Protein AF-A0A927Y237-F1 (afdb_monomer)

Sequence (83 aa):
MIKKILEDISTIDKPILKVMKIGLMVSFIFCLIAVAILSIHALNPISYTTYEIGTLLFKNGLFLFVDFFMCGFICDKLRKQRI

pLDDT: mean 81.06, std 9.45, range [48.16, 92.44]

Nearest PDB structures (foldseek):
  7rye-assembly1_G  TM=6.013E-01  e=7.436E+00  Salmonella enterica subsp. enterica serovar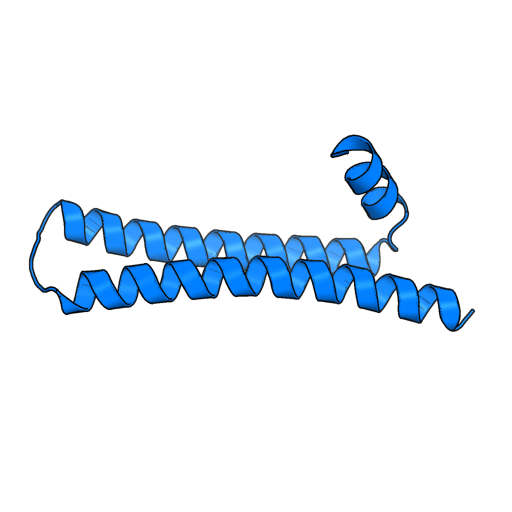 Typhimurium

Solvent-accessible surface area (backbone atoms only — not comparable to full-atom values): 4392 Å² total; per-residue (Å²): 111,71,65,58,55,51,52,55,58,68,71,41,51,70,71,50,50,50,52,33,52,50,42,44,52,52,24,49,51,44,30,50,53,16,52,51,48,39,51,53,38,72,78,44,85,80,51,72,66,55,49,50,51,18,52,51,43,32,52,51,19,54,48,49,36,52,50,36,49,51,50,35,55,51,52,44,51,55,56,63,71,75,108

Radius of gyration: 17.0 Å; Cα contacts (8 Å, |Δi|>4): 49; chains: 1; bounding box: 39×17×49 Å

Structure (mmCIF, N/CA/C/O backbone):
data_AF-A0A927Y237-F1
#
_entry.id   AF-A0A927Y237-F1
#
loop_
_atom_site.group_PDB
_atom_site.id
_atom_site.type_symbol
_atom_site.label_atom_id
_atom_site.label_alt_id
_atom_site.label_comp_id
_atom_site.label_asym_id
_atom_site.label_entity_id
_atom_site.label_seq_id
_atom_site.pdbx_PDB_ins_code
_atom_site.Cartn_x
_atom_site.Cartn_y
_atom_site.Cartn_z
_atom_site.occupancy
_atom_site.B_iso_or_equiv
_atom_site.auth_seq_id
_atom_site.auth_comp_id
_atom_site.auth_asym_id
_atom_site.auth_atom_id
_atom_site.pdbx_PDB_model_num
ATOM 1 N N . MET A 1 1 ? -24.401 2.138 -1.731 1.00 59.03 1 MET A N 1
ATOM 2 C CA . MET A 1 1 ? -23.374 1.163 -1.301 1.00 59.03 1 MET A CA 1
ATOM 3 C C . MET A 1 1 ? -22.182 1.855 -0.640 1.00 59.03 1 MET A C 1
ATOM 5 O O . MET A 1 1 ? -21.928 1.577 0.519 1.00 59.03 1 MET A O 1
ATOM 9 N N . ILE A 1 2 ? -21.553 2.840 -1.296 1.00 63.25 2 ILE A N 1
ATOM 10 C CA . ILE A 1 2 ? -20.431 3.632 -0.740 1.00 63.25 2 ILE A CA 1
ATOM 11 C C . ILE A 1 2 ? -20.778 4.352 0.578 1.00 63.25 2 ILE A C 1
ATOM 13 O O . ILE A 1 2 ? -19.965 4.365 1.492 1.00 63.25 2 IL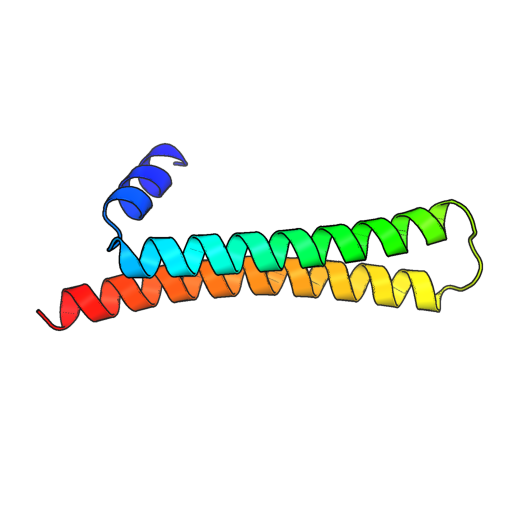E A O 1
ATOM 17 N N . LYS A 1 3 ? -22.000 4.894 0.716 1.00 68.19 3 LYS A N 1
ATOM 18 C CA . LYS A 1 3 ? -22.448 5.558 1.958 1.00 68.19 3 LYS A CA 1
ATOM 19 C C . LYS A 1 3 ? -22.437 4.628 3.182 1.00 68.19 3 LYS A C 1
ATOM 21 O O . LYS A 1 3 ? -21.891 5.011 4.204 1.00 68.19 3 LYS A O 1
ATOM 26 N N . LYS A 1 4 ? -22.930 3.391 3.030 1.00 70.19 4 LYS A N 1
ATOM 27 C CA . LYS A 1 4 ? -22.895 2.369 4.093 1.00 70.19 4 LYS A CA 1
ATOM 28 C C . LYS A 1 4 ? -21.467 2.032 4.507 1.00 70.19 4 LYS A C 1
ATOM 30 O O . LYS A 1 4 ? -21.175 1.990 5.688 1.00 70.19 4 LYS A O 1
ATOM 35 N N . ILE A 1 5 ? -20.574 1.871 3.530 1.00 67.56 5 ILE A N 1
ATOM 36 C CA . ILE A 1 5 ? -19.154 1.605 3.793 1.00 67.56 5 ILE A CA 1
ATOM 37 C C . ILE A 1 5 ? -18.537 2.766 4.588 1.00 67.56 5 ILE A C 1
ATOM 39 O O . ILE A 1 5 ? -17.752 2.538 5.497 1.00 67.56 5 ILE A O 1
ATOM 43 N N . LEU A 1 6 ? -18.914 4.012 4.289 1.00 65.12 6 LEU A N 1
ATOM 44 C CA . LEU A 1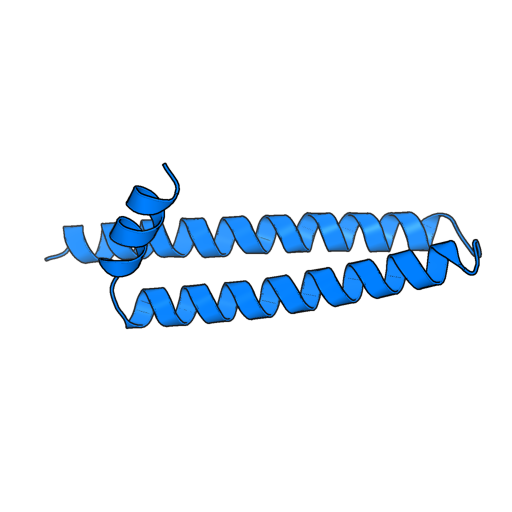 6 ? -18.419 5.183 5.010 1.00 65.12 6 LEU A CA 1
ATOM 45 C C . LEU A 1 6 ? -18.962 5.271 6.450 1.00 65.12 6 LEU A C 1
ATOM 47 O O . LEU A 1 6 ? -18.218 5.651 7.351 1.00 65.12 6 LEU A O 1
ATOM 51 N N . GLU A 1 7 ? -20.221 4.891 6.679 1.00 71.12 7 GLU A N 1
ATOM 52 C CA . GLU A 1 7 ? -20.820 4.784 8.020 1.00 71.12 7 GLU A CA 1
ATOM 53 C C . GLU A 1 7 ? -20.189 3.652 8.847 1.00 71.12 7 GLU A C 1
ATOM 55 O O . GLU A 1 7 ? -19.866 3.857 10.020 1.00 71.12 7 GLU A O 1
ATOM 60 N N . ASP A 1 8 ? -19.929 2.496 8.227 1.00 68.75 8 ASP A N 1
ATOM 61 C CA . ASP A 1 8 ? -19.203 1.379 8.845 1.00 68.75 8 ASP A CA 1
ATOM 62 C C . ASP A 1 8 ? -17.777 1.799 9.230 1.00 68.75 8 ASP A C 1
ATOM 64 O O . ASP A 1 8 ? -17.333 1.551 10.345 1.00 68.75 8 ASP A O 1
ATOM 68 N N . ILE A 1 9 ? -17.068 2.525 8.358 1.00 68.50 9 ILE A N 1
ATOM 69 C CA . ILE A 1 9 ? -15.734 3.059 8.674 1.00 68.50 9 ILE A CA 1
ATOM 70 C C . ILE A 1 9 ? -15.815 4.128 9.778 1.00 68.50 9 ILE A C 1
ATOM 72 O O . ILE A 1 9 ? -14.921 4.216 10.613 1.00 68.50 9 ILE A O 1
ATOM 76 N N . SER A 1 10 ? -16.877 4.936 9.832 1.00 64.12 10 SER A N 1
ATOM 77 C CA . SER A 1 10 ? -17.056 5.938 10.893 1.00 64.12 10 SER A CA 1
ATOM 78 C C . SER A 1 10 ? -17.376 5.322 12.259 1.00 64.12 10 SER A C 1
ATOM 80 O O . SER A 1 10 ? -17.165 5.978 13.280 1.00 64.12 10 SER A O 1
ATOM 82 N N . THR A 1 11 ? -17.894 4.093 12.284 1.00 73.38 11 THR A N 1
ATOM 83 C CA . THR A 1 11 ? -18.143 3.317 13.508 1.00 73.38 11 THR A CA 1
ATOM 84 C C . THR A 1 11 ? -16.951 2.448 13.913 1.00 73.38 11 THR A C 1
ATOM 86 O O . THR A 1 11 ? -17.016 1.791 14.960 1.00 73.38 11 THR A O 1
ATOM 89 N N . ILE A 1 12 ? -15.864 2.469 13.127 1.00 75.50 12 ILE A N 1
ATOM 90 C CA . ILE A 1 12 ? -14.588 1.860 13.497 1.00 75.50 12 ILE A CA 1
ATOM 91 C C . ILE A 1 12 ? -13.910 2.684 14.586 1.00 75.50 12 ILE A C 1
ATOM 93 O O . ILE A 1 12 ? -13.883 3.919 14.580 1.00 75.50 12 ILE A O 1
ATOM 97 N N . ASP A 1 13 ? -13.296 1.970 15.514 1.00 78.25 13 ASP A N 1
ATOM 98 C CA . ASP A 1 13 ? -12.498 2.545 16.578 1.00 78.25 13 ASP A CA 1
ATOM 99 C C . ASP A 1 13 ? -11.396 3.494 16.068 1.00 78.25 13 ASP A C 1
ATOM 101 O O . ASP A 1 13 ? -10.560 3.139 15.233 1.00 78.25 13 ASP A O 1
ATOM 105 N N . LYS A 1 14 ? -11.318 4.697 16.658 1.00 78.25 14 LYS A N 1
ATOM 106 C CA . LYS A 1 14 ? -10.311 5.733 16.339 1.00 78.25 14 LYS A CA 1
ATOM 107 C C . LYS A 1 14 ? -8.866 5.216 16.179 1.00 78.25 14 LYS A C 1
ATOM 109 O O . LYS A 1 14 ? -8.214 5.648 15.225 1.00 78.25 14 LYS A O 1
ATOM 114 N N . PRO A 1 15 ? -8.318 4.345 17.058 1.00 78.44 15 PRO A N 1
ATOM 115 C CA . PRO A 1 15 ? -6.961 3.825 16.871 1.00 78.44 15 PRO A CA 1
ATOM 116 C C . PRO A 1 15 ? -6.827 2.950 15.618 1.00 78.44 15 PRO A C 1
ATOM 118 O O . PRO A 1 15 ? -5.854 3.096 14.882 1.00 78.44 15 PRO A O 1
ATOM 121 N N . ILE A 1 16 ? -7.817 2.100 15.337 1.00 81.19 16 ILE A N 1
ATOM 122 C CA . ILE A 1 16 ? -7.829 1.203 14.175 1.00 81.19 16 ILE A CA 1
ATOM 123 C C . ILE A 1 16 ? -7.945 2.027 12.893 1.00 81.19 16 ILE A C 1
ATOM 125 O O . ILE A 1 16 ? -7.171 1.836 11.958 1.00 81.19 16 ILE A O 1
ATOM 129 N N . LEU A 1 17 ? -8.818 3.037 12.893 1.00 82.00 17 LEU A N 1
ATOM 130 C CA . LEU A 1 17 ? -8.968 3.981 11.788 1.00 82.00 17 LEU A CA 1
ATOM 131 C C . LEU A 1 17 ? -7.660 4.726 11.470 1.00 82.00 17 LEU A C 1
ATOM 133 O O . LEU A 1 17 ? -7.345 4.982 10.307 1.00 82.00 17 LEU A O 1
ATOM 137 N N . LYS A 1 18 ? -6.880 5.073 12.504 1.00 82.56 18 LYS A N 1
ATOM 138 C CA . LYS A 1 18 ? -5.588 5.754 12.355 1.00 82.56 18 LYS A CA 1
ATOM 139 C C . LYS A 1 18 ? -4.553 4.843 11.694 1.00 82.56 18 LYS A C 1
ATOM 141 O O . LYS A 1 18 ? -3.887 5.277 10.759 1.00 82.56 18 LYS A O 1
ATOM 146 N N . VAL A 1 19 ? -4.469 3.583 12.128 1.00 84.38 19 VAL A N 1
ATOM 147 C CA . VAL A 1 19 ? -3.599 2.566 11.512 1.00 84.38 19 VAL A CA 1
ATOM 148 C C . VAL A 1 19 ? -4.012 2.309 10.063 1.00 84.38 19 VAL A C 1
ATOM 150 O O . VAL A 1 19 ? -3.159 2.299 9.181 1.00 84.38 19 VAL A O 1
ATOM 153 N N . MET A 1 20 ? -5.316 2.199 9.797 1.00 85.44 20 MET A N 1
ATOM 154 C CA . MET A 1 20 ? -5.843 1.978 8.451 1.00 85.44 20 MET A CA 1
ATOM 155 C C . MET A 1 20 ? -5.489 3.138 7.509 1.00 85.44 20 MET A C 1
ATOM 157 O O . MET A 1 20 ? -5.020 2.902 6.401 1.00 85.44 20 MET A O 1
ATOM 161 N N . LYS A 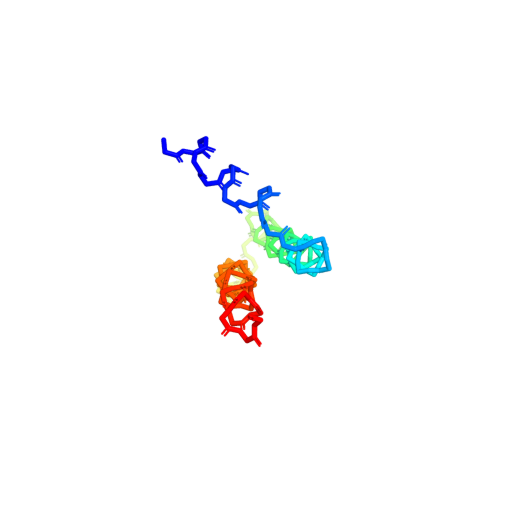1 21 ? -5.617 4.397 7.960 1.00 84.38 21 LYS A N 1
ATOM 162 C CA . LYS A 1 21 ? -5.187 5.578 7.185 1.00 84.38 21 LYS A CA 1
ATOM 163 C C . LYS A 1 21 ? -3.683 5.601 6.911 1.00 84.38 21 LYS A C 1
ATOM 165 O O . LYS A 1 21 ? -3.286 5.980 5.815 1.00 84.38 21 LYS A O 1
ATOM 170 N N . ILE A 1 22 ? -2.858 5.213 7.884 1.00 86.81 22 ILE A N 1
ATOM 171 C CA . ILE A 1 22 ? -1.399 5.149 7.706 1.00 86.81 22 ILE A CA 1
ATOM 172 C C . ILE A 1 22 ? -1.040 4.062 6.689 1.00 86.81 22 ILE A C 1
ATOM 174 O O . ILE A 1 22 ? -0.293 4.341 5.756 1.00 86.81 22 ILE A O 1
ATOM 178 N N . GLY A 1 23 ? -1.615 2.861 6.812 1.00 85.00 23 GLY A N 1
ATOM 179 C CA . GLY A 1 23 ? -1.417 1.778 5.842 1.00 85.00 23 GLY A CA 1
ATOM 180 C C . GLY A 1 23 ? -1.839 2.187 4.429 1.00 85.00 23 GLY A C 1
ATOM 181 O O . GLY A 1 23 ? -1.123 1.935 3.462 1.00 85.00 23 GLY A O 1
ATOM 182 N N . LEU A 1 24 ? -2.946 2.925 4.323 1.00 86.75 24 LEU A N 1
ATOM 183 C CA . LEU A 1 24 ? -3.442 3.472 3.063 1.00 86.75 24 LEU A CA 1
ATOM 184 C C . LEU A 1 24 ? -2.486 4.514 2.465 1.00 86.75 24 LEU A C 1
ATOM 186 O O . LEU A 1 24 ? -2.211 4.481 1.269 1.00 86.75 24 LEU A O 1
ATOM 190 N N . MET A 1 25 ? -1.929 5.401 3.294 1.00 87.00 25 MET A N 1
ATOM 191 C CA . MET A 1 25 ? -0.933 6.387 2.866 1.00 87.00 25 MET A CA 1
ATOM 192 C C . MET A 1 25 ? 0.360 5.717 2.380 1.00 87.00 25 MET A C 1
ATOM 194 O O . MET A 1 25 ? 0.885 6.093 1.335 1.00 87.00 25 MET A O 1
ATOM 198 N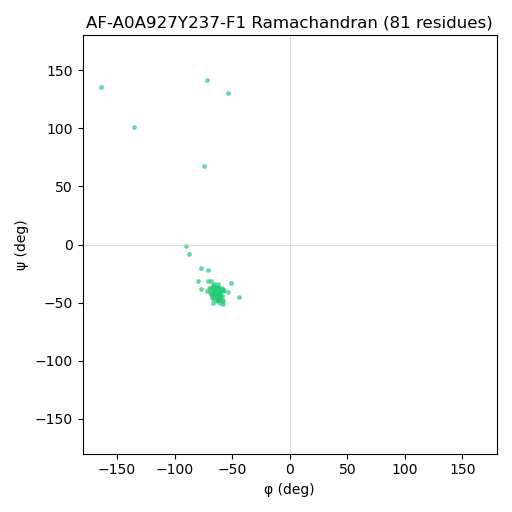 N . VAL A 1 26 ? 0.848 4.696 3.093 1.00 88.62 26 VAL A N 1
ATOM 199 C CA . VAL A 1 26 ? 2.043 3.928 2.704 1.00 88.62 26 VAL A CA 1
ATOM 200 C C . VAL A 1 26 ? 1.820 3.207 1.376 1.00 88.62 26 VAL A C 1
ATOM 202 O O . VAL A 1 26 ? 2.648 3.307 0.473 1.00 88.62 26 VAL A O 1
ATOM 205 N N . SER A 1 27 ? 0.683 2.528 1.233 1.00 88.81 27 SER A N 1
ATOM 206 C CA . SER A 1 27 ? 0.317 1.828 0.002 1.00 88.81 27 SER A CA 1
ATOM 207 C C . SER A 1 27 ? 0.176 2.794 -1.185 1.00 88.81 27 SER A C 1
ATOM 209 O O . SER A 1 27 ? 0.664 2.509 -2.279 1.00 88.81 27 SER A O 1
ATOM 211 N N . PHE A 1 28 ? -0.378 3.990 -0.958 1.00 87.75 28 PHE A N 1
ATOM 212 C CA . PHE A 1 28 ? -0.466 5.031 -1.982 1.00 87.75 28 PHE A CA 1
ATOM 213 C C . PHE A 1 28 ? 0.914 5.520 -2.444 1.00 87.75 28 PHE A C 1
ATOM 215 O O . PHE A 1 28 ? 1.143 5.641 -3.646 1.00 87.75 28 PHE A O 1
ATOM 222 N N . ILE A 1 29 ? 1.853 5.740 -1.515 1.00 90.19 29 ILE A N 1
ATOM 223 C CA . ILE A 1 29 ? 3.243 6.101 -1.843 1.00 90.19 29 ILE A CA 1
ATOM 224 C C . ILE A 1 29 ? 3.906 4.984 -2.662 1.00 90.19 29 ILE A C 1
ATOM 226 O O . ILE A 1 29 ? 4.561 5.264 -3.664 1.00 90.19 29 ILE A O 1
ATOM 230 N N . PHE A 1 30 ? 3.691 3.722 -2.284 1.00 87.88 30 PHE A N 1
ATOM 231 C CA . PHE A 1 30 ? 4.220 2.561 -3.005 1.00 87.88 30 PHE A CA 1
ATOM 232 C C . PHE A 1 30 ? 3.704 2.486 -4.450 1.00 87.88 30 PHE A C 1
ATOM 234 O O . PHE A 1 30 ? 4.485 2.291 -5.382 1.00 87.88 30 PHE A O 1
ATOM 241 N N . CYS A 1 31 ? 2.403 2.712 -4.654 1.00 90.44 31 CYS A N 1
ATOM 242 C CA . CYS A 1 31 ? 1.810 2.796 -5.989 1.00 90.44 31 CYS A CA 1
ATOM 243 C C . CYS A 1 31 ? 2.353 3.984 -6.794 1.00 90.44 31 CYS A C 1
ATOM 245 O O . CYS A 1 31 ? 2.605 3.839 -7.987 1.00 90.44 31 CYS A O 1
ATOM 247 N N . LEU A 1 32 ? 2.574 5.138 -6.161 1.00 90.69 32 LEU A N 1
ATOM 248 C CA . LEU A 1 32 ? 3.160 6.318 -6.808 1.00 90.69 32 LEU A CA 1
ATOM 249 C C . LEU A 1 32 ? 4.572 6.041 -7.332 1.00 90.69 32 LEU A C 1
ATOM 251 O O . LEU A 1 32 ? 4.891 6.400 -8.464 1.00 90.69 32 LEU A O 1
ATOM 255 N N . ILE A 1 33 ? 5.393 5.350 -6.537 1.00 89.94 33 ILE A N 1
ATOM 256 C CA . ILE A 1 33 ? 6.735 4.917 -6.944 1.00 89.94 33 ILE A CA 1
ATOM 257 C C . ILE A 1 33 ? 6.640 3.949 -8.131 1.00 89.94 33 ILE A C 1
ATOM 259 O O . ILE A 1 33 ? 7.358 4.113 -9.116 1.00 89.94 33 ILE A O 1
ATOM 263 N N . ALA A 1 34 ? 5.721 2.983 -8.079 1.00 89.00 34 ALA A N 1
ATOM 264 C CA . ALA A 1 34 ? 5.513 2.034 -9.170 1.00 89.00 34 ALA A CA 1
ATOM 265 C C . ALA A 1 34 ? 5.104 2.732 -10.481 1.00 89.00 34 ALA A C 1
ATOM 267 O O . ALA A 1 34 ? 5.665 2.445 -11.538 1.00 89.00 34 ALA A O 1
ATOM 268 N N . VAL A 1 35 ? 4.180 3.697 -10.410 1.00 90.44 35 VAL A N 1
ATOM 269 C CA . VAL A 1 35 ? 3.746 4.500 -11.565 1.00 90.44 35 VAL A CA 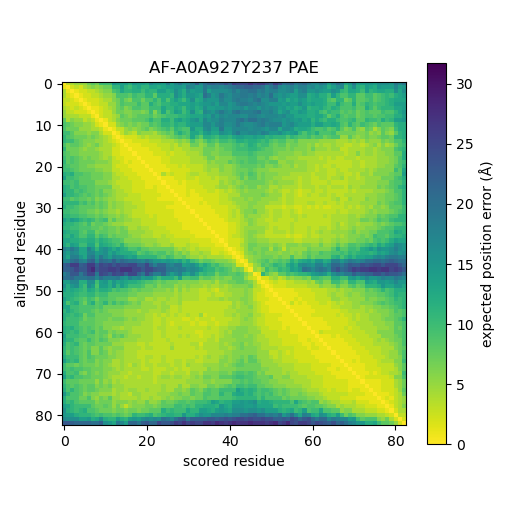1
ATOM 270 C C . VAL A 1 35 ? 4.888 5.360 -12.106 1.00 90.44 35 VAL A C 1
ATOM 272 O O . VAL A 1 35 ? 5.032 5.469 -13.322 1.00 90.44 35 VAL A O 1
ATOM 275 N N . ALA A 1 36 ? 5.731 5.931 -11.243 1.00 88.00 36 ALA A N 1
ATOM 276 C CA . ALA A 1 36 ? 6.900 6.691 -11.679 1.00 88.00 36 ALA A CA 1
ATOM 277 C C . ALA A 1 36 ? 7.878 5.813 -12.479 1.00 88.00 36 ALA A C 1
ATOM 279 O O . ALA A 1 36 ? 8.308 6.209 -13.561 1.00 88.00 36 ALA A O 1
ATOM 280 N N . ILE A 1 37 ? 8.164 4.597 -11.997 1.00 85.19 37 ILE A N 1
ATOM 281 C CA . ILE A 1 37 ? 9.017 3.621 -12.698 1.00 85.19 37 ILE A CA 1
ATOM 282 C C . ILE A 1 37 ? 8.407 3.250 -14.056 1.00 85.19 37 ILE A C 1
ATOM 284 O O . ILE A 1 37 ? 9.103 3.251 -15.073 1.00 85.19 37 ILE A O 1
ATOM 288 N N . LEU A 1 38 ? 7.099 2.985 -14.092 1.00 86.25 38 LEU A N 1
ATOM 289 C CA . LEU A 1 38 ? 6.397 2.618 -15.321 1.00 86.25 38 LEU A CA 1
ATOM 290 C C . LEU A 1 38 ? 6.360 3.775 -16.337 1.00 86.25 38 LEU A C 1
ATOM 292 O O . LEU A 1 38 ? 6.505 3.549 -17.535 1.00 86.25 38 LEU A O 1
ATOM 296 N N . SER A 1 39 ? 6.226 5.016 -15.861 1.00 84.56 39 SER A N 1
ATOM 297 C CA . SER A 1 39 ? 6.228 6.231 -16.687 1.00 84.56 39 SER A CA 1
ATOM 298 C C . SER A 1 39 ? 7.604 6.514 -17.301 1.00 84.56 39 SER A C 1
ATOM 300 O O . SER A 1 39 ? 7.709 6.790 -18.496 1.00 84.56 39 SER A O 1
ATOM 302 N N . ILE A 1 40 ? 8.683 6.355 -16.522 1.00 83.06 40 ILE A N 1
ATOM 303 C CA . ILE A 1 40 ? 10.062 6.443 -17.038 1.00 83.06 40 ILE A CA 1
ATOM 304 C C . ILE A 1 40 ? 10.278 5.406 -18.140 1.00 83.06 40 ILE A C 1
ATOM 306 O O . ILE A 1 40 ? 10.902 5.696 -19.162 1.00 83.06 40 ILE A O 1
ATOM 310 N N . HIS A 1 41 ? 9.723 4.210 -17.956 1.00 80.00 41 HIS A N 1
ATOM 311 C CA . HIS A 1 41 ? 9.834 3.156 -18.944 1.00 80.00 41 HIS A CA 1
ATOM 312 C C . HIS A 1 41 ? 9.017 3.420 -20.220 1.00 80.00 41 HIS A C 1
ATOM 314 O O . HIS A 1 41 ? 9.454 3.053 -21.307 1.00 80.00 41 HIS A O 1
ATOM 320 N N . ALA A 1 42 ? 7.880 4.113 -20.116 1.00 77.00 42 ALA A N 1
ATOM 321 C CA . ALA A 1 42 ? 7.108 4.551 -21.278 1.00 77.00 42 ALA A CA 1
ATOM 322 C C . ALA A 1 42 ? 7.861 5.593 -22.131 1.00 77.00 42 ALA A C 1
ATOM 324 O O . ALA A 1 42 ? 7.727 5.598 -23.35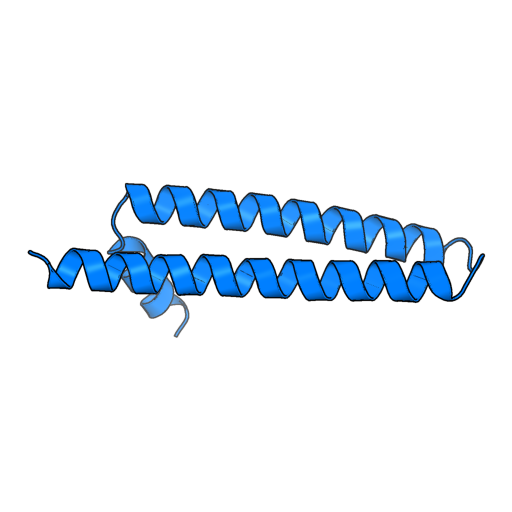2 1.00 77.00 42 ALA A O 1
ATOM 325 N N . LEU A 1 43 ? 8.665 6.455 -21.499 1.00 80.06 43 LEU A N 1
ATOM 326 C CA . LEU A 1 43 ? 9.477 7.474 -22.178 1.00 80.06 43 LEU A CA 1
ATOM 327 C C . LEU A 1 43 ? 10.767 6.902 -22.777 1.00 80.06 43 LEU A C 1
ATOM 329 O O . LEU A 1 43 ? 11.236 7.391 -23.800 1.00 80.06 43 LEU A O 1
ATOM 333 N N . ASN A 1 44 ? 11.338 5.871 -22.151 1.00 70.12 44 ASN A N 1
ATOM 334 C CA . ASN A 1 44 ? 12.509 5.166 -22.652 1.00 70.12 44 ASN A CA 1
ATOM 335 C C . ASN A 1 44 ? 12.286 3.647 -22.526 1.00 70.12 44 ASN A C 1
ATOM 337 O O . ASN A 1 44 ? 12.461 3.089 -21.431 1.00 70.12 44 ASN A O 1
ATOM 341 N N . PRO A 1 45 ? 11.938 2.950 -23.625 1.00 67.31 45 PRO A N 1
ATOM 342 C CA . PRO A 1 45 ? 11.771 1.500 -23.632 1.00 67.31 45 PRO A CA 1
ATOM 343 C C . PRO A 1 45 ? 13.146 0.809 -23.590 1.00 67.31 45 PRO A C 1
ATOM 345 O O . PRO A 1 45 ? 13.595 0.205 -24.556 1.00 67.31 45 PRO A O 1
ATOM 348 N N . ILE A 1 46 ? 13.851 0.952 -22.462 1.00 65.19 46 ILE A N 1
ATOM 349 C CA . ILE A 1 46 ? 15.238 0.499 -22.270 1.00 65.19 46 ILE A CA 1
ATOM 350 C C . ILE A 1 46 ? 15.297 -1.020 -22.051 1.00 65.19 46 ILE A C 1
ATOM 352 O O . ILE A 1 46 ? 16.217 -1.663 -22.543 1.00 65.19 46 ILE A O 1
ATOM 356 N N . SER A 1 47 ? 14.341 -1.609 -21.316 1.00 67.12 47 SER A N 1
ATOM 357 C CA . SER A 1 47 ? 14.312 -3.057 -21.053 1.00 67.12 47 SER A CA 1
ATOM 358 C C . SER A 1 47 ? 12.962 -3.574 -20.539 1.00 67.12 47 SER A C 1
ATOM 360 O O . SER A 1 47 ? 12.418 -3.016 -19.589 1.00 67.12 47 SER A O 1
ATOM 362 N N . TYR A 1 48 ? 12.487 -4.704 -21.080 1.00 76.69 48 TYR A N 1
ATOM 363 C CA . TYR A 1 48 ? 11.274 -5.425 -20.646 1.00 76.69 48 TYR A CA 1
ATOM 364 C C . TYR A 1 48 ? 11.228 -5.704 -19.130 1.00 76.69 48 TYR A C 1
ATOM 366 O O . TYR A 1 48 ? 10.167 -5.650 -18.514 1.00 76.69 48 TYR A O 1
ATOM 374 N N . THR A 1 49 ? 12.382 -5.928 -18.497 1.00 76.69 49 THR A N 1
ATOM 375 C CA . THR A 1 49 ? 12.474 -6.163 -17.046 1.00 76.69 49 THR A CA 1
ATOM 376 C C . THR A 1 49 ? 12.004 -4.973 -16.207 1.00 76.69 49 THR A C 1
ATOM 378 O O . THR A 1 49 ? 11.395 -5.170 -15.158 1.00 76.69 49 THR A O 1
ATOM 381 N N . THR A 1 50 ? 12.220 -3.734 -16.659 1.00 76.00 50 THR A N 1
ATOM 382 C CA . THR A 1 50 ? 11.762 -2.531 -15.946 1.00 76.00 50 THR A CA 1
ATOM 383 C C . THR A 1 50 ? 10.237 -2.424 -15.968 1.00 76.00 50 THR A C 1
ATOM 385 O O . THR A 1 50 ? 9.630 -2.050 -14.961 1.00 76.00 50 THR A O 1
ATOM 388 N N . TYR A 1 51 ? 9.608 -2.806 -17.087 1.00 83.00 51 TYR A N 1
ATOM 389 C CA . TYR A 1 51 ? 8.153 -2.917 -17.189 1.00 83.00 51 TYR A CA 1
ATOM 390 C C . TYR A 1 51 ? 7.608 -3.934 -16.190 1.00 83.00 51 TYR A C 1
ATOM 392 O O . TYR A 1 51 ? 6.693 -3.635 -15.423 1.00 83.00 51 TYR A O 1
ATOM 400 N N . GLU A 1 52 ? 8.189 -5.133 -16.180 1.00 86.12 52 GLU A N 1
ATOM 401 C CA . GLU A 1 52 ? 7.715 -6.234 -15.350 1.00 86.12 52 GLU A CA 1
ATOM 402 C C . GLU A 1 52 ? 7.826 -5.891 -13.857 1.00 86.12 52 GLU A C 1
ATOM 404 O O . GLU A 1 52 ? 6.852 -6.031 -13.116 1.00 86.12 52 GLU A O 1
ATOM 409 N N . ILE A 1 53 ? 8.962 -5.321 -13.436 1.00 86.00 53 ILE A N 1
ATOM 410 C CA . ILE A 1 53 ? 9.186 -4.860 -12.059 1.00 86.00 53 ILE A CA 1
ATOM 411 C C . ILE A 1 53 ? 8.179 -3.770 -11.678 1.00 86.00 53 ILE A C 1
ATOM 413 O O . ILE A 1 53 ? 7.558 -3.864 -10.620 1.00 86.00 53 ILE A O 1
ATOM 417 N N . GLY A 1 54 ? 7.975 -2.758 -12.528 1.00 86.25 54 GLY A N 1
ATOM 418 C CA . GLY A 1 54 ? 7.017 -1.681 -12.260 1.00 86.25 54 GLY A CA 1
ATOM 419 C C . GLY A 1 54 ? 5.584 -2.200 -12.110 1.00 86.25 54 GLY A C 1
ATOM 420 O O . GLY A 1 54 ? 4.869 -1.818 -11.182 1.00 86.25 54 GLY A O 1
ATOM 421 N N . THR A 1 55 ? 5.185 -3.136 -12.972 1.00 87.38 55 THR A N 1
ATOM 422 C CA . THR A 1 55 ? 3.844 -3.737 -12.950 1.00 87.38 55 THR A CA 1
ATOM 423 C C . THR A 1 55 ? 3.650 -4.634 -11.724 1.00 87.38 55 THR A C 1
ATOM 425 O O . THR A 1 55 ? 2.602 -4.587 -11.073 1.00 87.38 55 THR A O 1
ATOM 428 N N . LEU A 1 56 ? 4.672 -5.413 -11.356 1.00 90.06 56 LEU A N 1
ATOM 429 C CA . LEU A 1 56 ? 4.665 -6.250 -10.158 1.00 90.06 56 LEU A CA 1
ATOM 430 C C . LEU A 1 56 ? 4.607 -5.396 -8.882 1.00 90.06 56 LEU A C 1
ATOM 432 O O . LEU A 1 56 ? 3.843 -5.709 -7.968 1.00 90.06 56 LEU A O 1
ATOM 436 N N . LEU A 1 57 ? 5.371 -4.300 -8.820 1.00 88.44 57 LEU A N 1
ATOM 437 C CA . LEU A 1 57 ? 5.321 -3.349 -7.706 1.00 88.44 57 LEU A CA 1
ATOM 438 C C . LEU A 1 57 ? 3.936 -2.716 -7.577 1.00 88.44 57 LEU A C 1
ATOM 440 O O . LEU A 1 57 ? 3.407 -2.637 -6.471 1.00 88.44 57 LEU A O 1
ATOM 444 N N . PHE A 1 58 ? 3.329 -2.309 -8.693 1.00 90.50 58 PHE A N 1
ATOM 445 C CA . PHE A 1 58 ? 1.990 -1.727 -8.690 1.00 90.50 58 PHE A CA 1
ATOM 446 C C . PHE A 1 58 ? 0.943 -2.727 -8.183 1.00 90.50 58 PHE A C 1
ATOM 448 O O . PHE A 1 58 ? 0.132 -2.402 -7.316 1.00 90.50 58 PHE A O 1
ATOM 455 N N . LYS A 1 59 ? 1.012 -3.979 -8.654 1.00 92.44 59 LYS A N 1
ATOM 456 C CA . LYS A 1 59 ? 0.144 -5.065 -8.184 1.00 92.44 59 LYS A CA 1
ATOM 457 C C . LYS A 1 59 ? 0.296 -5.295 -6.678 1.00 92.44 59 LYS A C 1
ATOM 459 O O . LYS A 1 59 ? -0.708 -5.345 -5.973 1.00 92.44 59 LYS A O 1
ATOM 464 N N . ASN A 1 60 ? 1.526 -5.399 -6.177 1.00 90.44 60 ASN A N 1
ATOM 465 C CA . ASN A 1 60 ? 1.780 -5.585 -4.745 1.00 90.44 60 ASN A CA 1
ATOM 466 C C . ASN A 1 60 ? 1.319 -4.380 -3.910 1.00 90.44 60 ASN A C 1
ATOM 468 O O . ASN A 1 60 ? 0.769 -4.570 -2.827 1.00 90.44 60 ASN A O 1
ATOM 472 N N . GLY A 1 61 ? 1.472 -3.155 -4.423 1.00 89.75 61 GLY A N 1
ATOM 473 C CA . GLY A 1 61 ? 0.958 -1.943 -3.783 1.00 89.75 61 GLY A CA 1
ATOM 474 C C . GLY A 1 61 ? -0.559 -1.989 -3.586 1.00 89.75 61 GLY A C 1
ATOM 475 O O . GLY A 1 61 ? -1.042 -1.708 -2.490 1.00 89.75 61 GLY A O 1
ATOM 476 N N . LEU A 1 62 ? -1.303 -2.430 -4.606 1.00 89.50 62 LEU A N 1
ATOM 477 C CA . LEU A 1 62 ? -2.755 -2.623 -4.520 1.00 89.50 62 LEU A CA 1
ATOM 478 C C . LEU A 1 62 ? -3.157 -3.755 -3.564 1.00 89.50 62 LEU A C 1
ATOM 480 O O . LEU A 1 62 ? -4.140 -3.610 -2.841 1.00 89.50 62 LEU A O 1
ATOM 484 N N . PHE A 1 63 ? -2.412 -4.862 -3.523 1.00 91.75 63 PHE A N 1
ATOM 485 C CA . PHE A 1 63 ? -2.665 -5.931 -2.548 1.00 91.75 63 PHE A CA 1
ATOM 486 C C . PHE A 1 63 ? -2.490 -5.429 -1.114 1.00 91.75 63 PHE A C 1
ATOM 488 O O . PHE A 1 63 ? -3.403 -5.573 -0.305 1.00 91.75 63 PHE A O 1
ATOM 495 N N . LEU A 1 64 ? -1.397 -4.710 -0.843 1.00 89.00 64 LEU A N 1
ATOM 496 C CA . LEU A 1 64 ? -1.158 -4.052 0.442 1.00 89.00 64 LEU A CA 1
ATOM 497 C C . LEU A 1 64 ? -2.317 -3.135 0.854 1.00 89.00 64 LEU A C 1
ATOM 499 O O . LEU A 1 64 ? -2.708 -3.139 2.019 1.00 89.00 64 LEU A O 1
ATOM 503 N N . PHE A 1 65 ? -2.896 -2.376 -0.082 1.00 88.62 65 PHE A N 1
ATOM 504 C CA . PHE A 1 65 ? -4.067 -1.540 0.197 1.00 88.62 65 PHE A CA 1
ATOM 505 C C . PHE A 1 65 ? -5.238 -2.372 0.732 1.00 88.62 65 PHE A C 1
ATOM 507 O O . PHE A 1 65 ? -5.824 -2.045 1.766 1.00 88.62 65 PHE A O 1
ATOM 514 N N . VAL A 1 66 ? -5.579 -3.449 0.020 1.00 90.25 66 VAL A N 1
ATOM 515 C CA . VAL A 1 66 ? -6.710 -4.318 0.361 1.00 90.25 66 VAL A CA 1
ATOM 516 C C . VAL A 1 66 ? -6.454 -5.053 1.674 1.00 90.25 66 VAL A C 1
ATOM 518 O O . VAL A 1 66 ? -7.355 -5.118 2.509 1.00 90.25 66 VAL A O 1
ATOM 521 N N . ASP A 1 67 ? -5.232 -5.536 1.897 1.00 88.81 67 ASP A N 1
ATOM 522 C CA . ASP A 1 67 ? -4.848 -6.234 3.123 1.00 88.81 67 ASP A CA 1
ATOM 523 C C . ASP A 1 67 ? -4.936 -5.320 4.346 1.00 88.81 67 ASP A C 1
ATOM 525 O O . ASP A 1 67 ? -5.552 -5.691 5.345 1.00 88.81 67 ASP A O 1
ATOM 529 N N . PHE A 1 68 ? -4.403 -4.095 4.271 1.00 86.38 68 PHE A N 1
ATOM 530 C CA . PHE A 1 68 ? -4.525 -3.126 5.365 1.00 86.38 68 PHE A CA 1
ATOM 531 C C . PHE A 1 68 ? -5.982 -2.750 5.646 1.00 86.38 68 PHE A C 1
ATOM 533 O O . PHE A 1 68 ? -6.364 -2.586 6.808 1.00 86.38 68 PHE A O 1
ATOM 540 N N . PHE A 1 69 ? -6.803 -2.642 4.601 1.00 85.75 69 PHE A N 1
ATOM 541 C CA . PHE A 1 69 ? -8.227 -2.360 4.740 1.00 85.75 69 PHE A CA 1
ATOM 542 C C . PHE A 1 69 ? -8.965 -3.523 5.422 1.00 85.75 69 PHE A C 1
ATOM 544 O O . PHE A 1 69 ? -9.645 -3.318 6.427 1.00 85.75 69 PHE A O 1
ATOM 551 N N . MET A 1 70 ? -8.776 -4.757 4.944 1.00 87.94 70 MET A N 1
ATOM 552 C CA . MET A 1 70 ? -9.391 -5.955 5.527 1.00 87.94 70 MET A CA 1
ATOM 553 C C . MET A 1 70 ? -8.915 -6.219 6.955 1.00 87.94 70 MET A C 1
ATOM 555 O O . MET A 1 70 ? -9.735 -6.492 7.832 1.00 87.94 70 MET A O 1
ATOM 559 N N . CY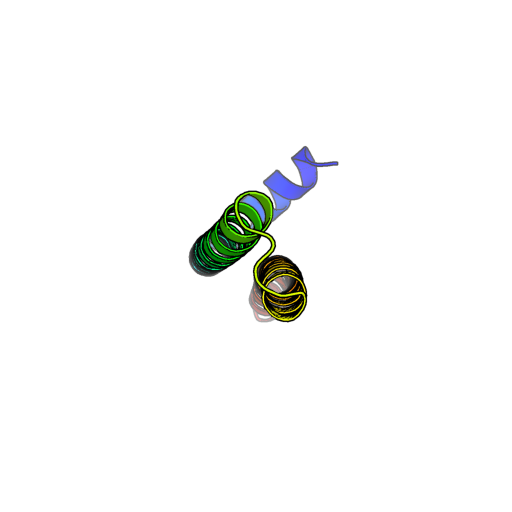S A 1 71 ? -7.615 -6.075 7.225 1.00 86.19 71 CYS A N 1
ATOM 560 C CA . CYS A 1 71 ? -7.068 -6.216 8.571 1.00 86.19 71 CYS A CA 1
ATOM 561 C C . CYS A 1 71 ? -7.669 -5.182 9.528 1.00 86.19 71 CYS A C 1
ATOM 563 O O . CYS A 1 71 ? -7.999 -5.534 10.660 1.00 86.19 71 CYS A O 1
ATOM 565 N N . GLY A 1 72 ? -7.876 -3.938 9.076 1.00 84.56 72 GLY A N 1
ATOM 566 C CA . GLY A 1 72 ? -8.563 -2.905 9.854 1.00 84.56 72 GLY A CA 1
ATOM 567 C C . GLY A 1 72 ? -9.978 -3.326 10.261 1.00 84.56 72 GLY A C 1
ATOM 568 O O . GLY A 1 72 ? -10.326 -3.267 11.440 1.00 84.56 72 GLY A O 1
ATOM 569 N N . PHE A 1 73 ? -10.763 -3.842 9.314 1.00 82.88 73 PHE A N 1
ATOM 570 C CA . PHE A 1 73 ? -12.115 -4.345 9.585 1.00 82.88 73 PHE A CA 1
ATOM 571 C C . PHE A 1 73 ? -12.140 -5.555 10.527 1.00 82.88 73 PHE A C 1
ATOM 573 O O . PHE A 1 73 ? -12.978 -5.620 11.428 1.00 82.88 73 PHE A O 1
ATOM 580 N N . ILE A 1 74 ? -11.237 -6.520 10.337 1.00 85.69 74 ILE A N 1
ATOM 581 C CA . ILE A 1 74 ? -11.156 -7.714 11.191 1.00 85.69 74 ILE A CA 1
ATOM 582 C C . ILE A 1 74 ? -10.741 -7.323 12.614 1.00 85.69 74 ILE A C 1
ATOM 584 O O . ILE A 1 74 ? -11.348 -7.795 13.576 1.00 85.69 74 ILE A O 1
ATOM 588 N N . CYS A 1 75 ? -9.762 -6.425 12.762 1.00 83.94 75 CYS A N 1
ATOM 589 C CA . CYS A 1 75 ? -9.338 -5.922 14.067 1.00 83.94 75 CYS A CA 1
ATOM 590 C C . CYS A 1 75 ? -10.476 -5.209 14.806 1.00 83.94 75 CYS A C 1
ATOM 592 O O . CYS A 1 75 ? -10.615 -5.405 16.013 1.00 83.94 75 CYS A O 1
ATOM 594 N N . ASP A 1 76 ? -11.307 -4.425 14.107 1.00 83.88 76 ASP A N 1
ATOM 595 C CA . ASP A 1 76 ? -12.476 -3.773 14.716 1.00 83.88 76 ASP A CA 1
ATOM 596 C C . ASP A 1 76 ? -13.483 -4.802 15.235 1.00 83.88 76 ASP A C 1
ATOM 598 O O . ASP A 1 76 ? -13.876 -4.761 16.402 1.00 83.88 76 ASP A O 1
ATOM 602 N N . LYS A 1 77 ? -13.829 -5.793 14.403 1.00 82.88 77 LYS A N 1
ATOM 603 C CA . LYS A 1 77 ? -14.758 -6.863 14.789 1.00 82.88 77 LYS A CA 1
ATOM 604 C C . LYS A 1 77 ? -14.252 -7.674 15.980 1.00 82.88 77 LYS A C 1
ATOM 606 O O . LYS A 1 77 ? -15.023 -7.932 16.900 1.00 82.88 77 LYS A O 1
ATOM 611 N N . LEU A 1 78 ? -12.970 -8.043 15.991 1.00 84.00 78 LEU A N 1
ATOM 612 C CA . LEU A 1 78 ? -12.353 -8.763 17.111 1.00 84.00 78 LEU A CA 1
ATOM 613 C C . LEU A 1 78 ? -12.372 -7.939 18.399 1.00 84.00 78 LEU A C 1
ATOM 615 O O . LEU A 1 78 ? -12.548 -8.492 19.484 1.00 84.00 78 LEU A O 1
ATOM 619 N N . ARG A 1 79 ? -12.195 -6.618 18.290 1.00 79.19 79 ARG A N 1
ATOM 620 C CA . ARG A 1 79 ? -12.212 -5.722 19.445 1.00 79.19 79 ARG A CA 1
ATOM 621 C C . ARG A 1 79 ? -13.618 -5.541 20.010 1.00 79.19 79 ARG A C 1
ATOM 623 O O . ARG A 1 79 ? -13.766 -5.595 21.225 1.00 79.19 79 ARG A O 1
ATOM 630 N N . LYS A 1 80 ? -14.635 -5.421 19.150 1.00 78.38 80 LYS A N 1
ATOM 631 C CA . LYS A 1 80 ? -16.053 -5.391 19.550 1.00 78.38 80 LYS A CA 1
ATOM 632 C C . LYS A 1 80 ? -16.570 -6.719 20.101 1.00 78.38 80 LYS A C 1
ATOM 634 O O . LYS A 1 80 ? -17.454 -6.686 20.936 1.00 78.38 80 LYS A O 1
ATOM 639 N N . GLN A 1 81 ? -16.055 -7.866 19.652 1.00 76.00 81 GLN A N 1
ATOM 640 C CA . GLN A 1 81 ? -16.458 -9.179 20.184 1.00 76.00 81 GLN A CA 1
ATOM 641 C C . GLN A 1 81 ? -15.846 -9.520 21.551 1.00 76.00 81 GLN A C 1
ATOM 643 O O . GLN A 1 81 ? -16.338 -10.422 22.222 1.00 76.00 81 GLN A O 1
ATOM 648 N N . ARG A 1 82 ? -14.742 -8.869 21.940 1.00 51.34 82 ARG A N 1
ATOM 649 C CA . ARG A 1 82 ? -14.048 -9.130 23.213 1.00 51.34 82 ARG A CA 1
ATOM 650 C C . ARG A 1 82 ? -14.609 -8.304 24.389 1.00 51.34 82 ARG A C 1
ATOM 652 O O . ARG A 1 82 ? -14.191 -8.534 25.519 1.00 51.34 82 ARG A O 1
ATOM 659 N N . ILE A 1 83 ? -15.501 -7.346 24.129 1.00 48.16 83 ILE A N 1
ATOM 660 C CA . ILE A 1 83 ? -16.206 -6.524 25.130 1.00 48.16 83 ILE A CA 1
ATOM 661 C C . ILE A 1 83 ? -17.640 -7.036 25.223 1.00 48.16 83 ILE A C 1
ATOM 663 O O . ILE A 1 83 ? -18.133 -7.163 26.362 1.00 48.16 83 ILE A O 1
#

Mean predicted aligned error: 7.42 Å

Seco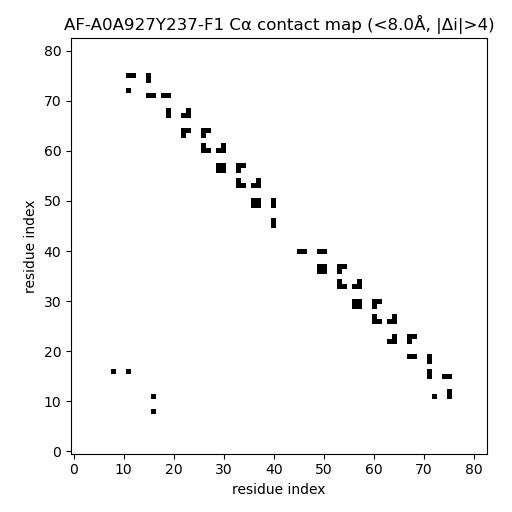ndary structure (DSSP, 8-state):
-HHHHHHHHHTS-HHHHHHHHHHHHHHHHHHHHHHHHHHHHHH----HHHHHHHHHHHHHHHHHHHHHHHHHHHHHHHHHH--

Foldseek 3Di:
DVVVVVVLLVPQDPVLNVQLVVLQVVLVVQLVVLVVLCVVCVVPVPDPVSNVVSVVSNVVSVVSNVVSVVVSSVVRVVVVVVD